Protein AF-A0A0G3XF96-F1 (afdb_monomer_lite)

Organism: NCBI:txid1348774

pLDDT: mean 83.29, std 16.02, range [39.94, 98.0]

Radius of gyration: 16.87 Å; chains: 1; bounding box: 58×26×42 Å

Secondary structure (DSSP, 8-state):
---------------HHHHHHHHHHHHHHHHHHH--HHHHHHS-HHHHHHHHHHHHGGGS-HHHHHHHHTT-S-TT--HHHHHHT-S--SSHHHHHHHTT----

Sequence (104 aa):
MLRLEPTGNASTEKDERLTELLARAFAAREQLLQMDQSETDALPVEKLRHIQRVARISYLDPTIIRSILDGSHASHLGARDLWRMGDMPLFWAEQHKALHISTN

Structure (mmCIF, N/CA/C/O backbone):
data_AF-A0A0G3XF96-F1
#
_entry.id   AF-A0A0G3XF96-F1
#
loop_
_atom_site.group_PDB
_atom_site.id
_atom_site.type_symbol
_atom_site.label_atom_id
_atom_site.label_alt_id
_atom_site.label_comp_id
_atom_site.label_asym_id
_atom_site.label_entity_id
_atom_site.label_seq_id
_atom_site.pdbx_PDB_ins_code
_atom_site.Cartn_x
_atom_site.Cartn_y
_atom_site.Cartn_z
_atom_site.occupancy
_atom_site.B_iso_or_equiv
_atom_site.auth_seq_id
_atom_site.auth_comp_id
_atom_site.auth_asym_id
_atom_site.auth_atom_id
_atom_site.pdbx_PDB_model_num
ATOM 1 N N . MET A 1 1 ? 44.448 -5.851 -22.484 1.00 43.94 1 MET A N 1
ATOM 2 C CA . MET A 1 1 ? 43.626 -5.725 -21.263 1.00 43.94 1 MET A CA 1
ATOM 3 C C . MET A 1 1 ? 42.174 -5.642 -21.719 1.00 43.94 1 MET A C 1
ATOM 5 O O . MET A 1 1 ? 41.748 -4.588 -22.169 1.00 43.94 1 MET A O 1
ATOM 9 N N . LEU A 1 2 ? 41.483 -6.783 -21.787 1.00 44.81 2 LEU A N 1
ATOM 10 C CA . LEU A 1 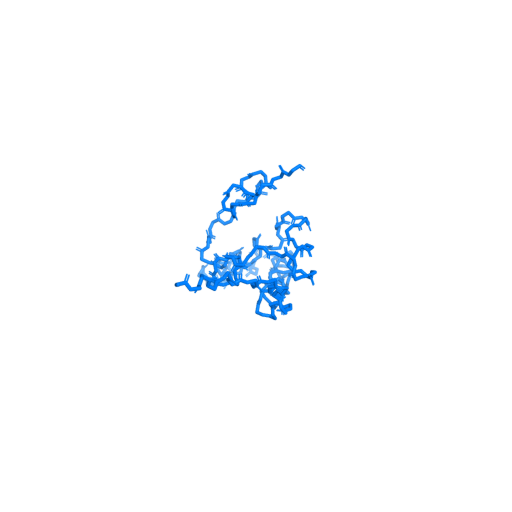2 ? 40.123 -6.871 -22.328 1.00 44.81 2 LEU A CA 1
ATOM 11 C C . LEU A 1 2 ? 39.139 -6.462 -21.222 1.00 44.81 2 LEU A C 1
ATOM 13 O O . LEU A 1 2 ? 39.106 -7.095 -20.169 1.00 44.81 2 LEU A O 1
ATOM 17 N N . ARG A 1 3 ? 38.409 -5.364 -21.436 1.00 49.28 3 ARG A N 1
ATOM 18 C CA . ARG A 1 3 ? 37.380 -4.855 -20.526 1.00 49.28 3 ARG A CA 1
ATOM 19 C C . ARG A 1 3 ? 36.124 -5.709 -20.722 1.00 49.28 3 ARG A C 1
ATOM 21 O O . ARG A 1 3 ? 35.578 -5.747 -21.819 1.00 49.28 3 ARG A O 1
ATOM 28 N N . LEU A 1 4 ? 35.725 -6.441 -19.686 1.00 51.75 4 LEU A N 1
ATOM 29 C CA . LEU A 1 4 ? 34.433 -7.118 -19.641 1.00 51.75 4 LEU A CA 1
ATOM 30 C C . LEU A 1 4 ? 33.378 -6.051 -19.338 1.00 51.75 4 LEU A C 1
ATOM 32 O O . LEU A 1 4 ? 33.311 -5.557 -18.216 1.00 51.75 4 LEU A O 1
ATOM 36 N N . GLU A 1 5 ? 32.591 -5.676 -20.339 1.00 48.47 5 GLU A N 1
ATOM 37 C CA . GLU A 1 5 ? 31.334 -4.966 -20.114 1.00 48.47 5 GLU A CA 1
ATOM 38 C C . GLU A 1 5 ? 30.341 -5.995 -19.548 1.00 48.47 5 GLU A C 1
ATOM 40 O O . GLU A 1 5 ? 30.070 -6.993 -20.225 1.00 48.47 5 GLU A O 1
ATOM 45 N N . PRO A 1 6 ? 29.796 -5.835 -18.329 1.00 48.06 6 PRO A N 1
ATOM 46 C CA . PRO A 1 6 ? 28.709 -6.689 -17.904 1.00 48.06 6 PRO A CA 1
ATOM 47 C C . PRO A 1 6 ? 27.474 -6.238 -18.684 1.00 48.06 6 PRO A C 1
ATOM 49 O O . PRO A 1 6 ? 26.782 -5.301 -18.292 1.00 48.06 6 PRO A O 1
ATOM 52 N N . THR A 1 7 ? 27.171 -6.906 -19.797 1.00 46.53 7 THR A N 1
ATOM 53 C CA . THR A 1 7 ? 25.838 -6.846 -20.408 1.00 46.53 7 THR A CA 1
ATOM 54 C C . THR A 1 7 ? 24.879 -7.641 -19.526 1.00 46.53 7 THR A C 1
ATOM 56 O O . THR A 1 7 ? 24.375 -8.699 -19.889 1.00 46.53 7 THR A O 1
ATOM 59 N N . GLY A 1 8 ? 24.658 -7.141 -18.314 1.00 39.94 8 GLY A N 1
ATOM 60 C CA . GLY A 1 8 ? 23.566 -7.562 -17.462 1.00 39.94 8 GLY A CA 1
ATOM 61 C C . GLY A 1 8 ? 22.303 -6.887 -17.957 1.00 39.94 8 GLY A C 1
ATOM 62 O O . GLY A 1 8 ? 21.790 -5.991 -17.299 1.00 39.94 8 GLY A O 1
ATOM 63 N N . ASN A 1 9 ? 21.789 -7.316 -19.111 1.00 46.22 9 ASN A N 1
ATOM 64 C CA . ASN A 1 9 ? 20.375 -7.124 -19.417 1.00 46.22 9 ASN A CA 1
ATOM 65 C C . ASN A 1 9 ? 19.597 -8.132 -18.558 1.00 46.22 9 ASN A C 1
ATOM 67 O O . ASN A 1 9 ? 19.017 -9.094 -19.053 1.00 46.22 9 ASN A O 1
ATOM 71 N N . ALA A 1 10 ? 19.710 -7.980 -17.239 1.00 44.59 10 ALA A N 1
ATOM 72 C CA . ALA A 1 10 ? 18.917 -8.725 -16.295 1.00 44.59 10 ALA A CA 1
ATOM 73 C C . ALA A 1 10 ? 17.546 -8.063 -16.329 1.00 44.59 10 ALA A C 1
ATOM 75 O O . ALA A 1 10 ? 17.271 -7.131 -15.580 1.00 44.59 10 ALA A O 1
ATOM 76 N N . SER A 1 11 ? 16.683 -8.527 -17.231 1.00 46.81 11 SER A N 1
ATOM 77 C CA . SER A 1 11 ? 15.274 -8.605 -16.876 1.00 46.81 11 SER A CA 1
ATOM 78 C C . SER A 1 11 ? 15.251 -9.312 -15.527 1.00 46.81 11 SER A C 1
ATOM 80 O O . SER A 1 11 ? 15.568 -10.503 -15.467 1.00 46.81 11 SER A O 1
ATOM 82 N N . THR A 1 12 ? 15.033 -8.558 -14.450 1.00 53.97 12 THR A N 1
ATOM 83 C CA . THR A 1 12 ? 14.857 -9.118 -13.118 1.00 53.97 12 THR A CA 1
ATOM 84 C C . THR A 1 12 ? 13.679 -10.063 -13.258 1.00 53.97 12 THR A C 1
ATOM 86 O O . THR A 1 12 ? 12.541 -9.619 -13.414 1.00 53.97 12 THR A O 1
ATOM 89 N N . GLU A 1 13 ? 13.968 -11.364 -13.338 1.00 58.91 13 GLU A N 1
ATOM 90 C CA . GLU A 1 13 ? 12.981 -12.428 -13.215 1.00 58.91 13 GLU A CA 1
ATOM 91 C C . GLU A 1 13 ? 12.021 -11.992 -12.111 1.00 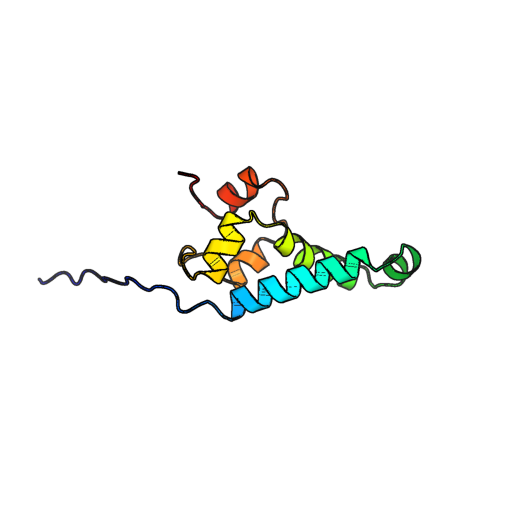58.91 13 GLU A C 1
ATOM 93 O O . GLU A 1 13 ? 12.499 -11.623 -11.037 1.00 58.91 13 GLU A O 1
ATOM 98 N N . LYS A 1 14 ? 10.729 -11.849 -12.454 1.00 65.19 14 LYS A N 1
ATOM 99 C CA . LYS A 1 14 ? 9.720 -11.133 -11.655 1.00 65.19 14 LYS A CA 1
ATOM 100 C C . LYS A 1 14 ? 10.023 -11.285 -10.171 1.00 65.19 14 LYS A C 1
ATOM 102 O O . LYS A 1 14 ? 9.944 -12.399 -9.665 1.00 65.19 14 LYS A O 1
ATOM 107 N N . ASP A 1 15 ? 10.395 -10.192 -9.499 1.00 81.38 15 ASP A N 1
ATOM 108 C CA . ASP A 1 15 ? 10.785 -10.267 -8.091 1.00 81.38 15 ASP A CA 1
ATOM 109 C C . ASP A 1 15 ? 9.563 -10.737 -7.287 1.00 81.38 15 ASP A C 1
ATOM 111 O O . ASP A 1 15 ? 8.618 -9.982 -7.022 1.00 81.38 15 ASP A O 1
ATOM 115 N N . GLU A 1 16 ? 9.558 -12.027 -6.948 1.00 87.12 16 GLU A N 1
ATOM 116 C CA . GLU A 1 16 ? 8.453 -12.685 -6.260 1.00 87.12 16 GLU A CA 1
ATOM 117 C C . GLU A 1 16 ? 8.196 -12.029 -4.907 1.00 87.12 16 GLU A C 1
ATOM 119 O O . GLU A 1 16 ? 7.047 -11.880 -4.498 1.00 87.12 16 GLU A O 1
ATOM 124 N N . ARG A 1 17 ? 9.251 -11.555 -4.233 1.00 89.56 17 ARG A N 1
ATOM 125 C CA . ARG A 1 17 ? 9.133 -10.886 -2.933 1.00 89.56 17 ARG A CA 1
ATOM 126 C C . ARG A 1 17 ? 8.494 -9.517 -3.080 1.00 89.56 17 ARG A C 1
ATOM 128 O O . ARG A 1 17 ? 7.715 -9.114 -2.215 1.00 89.56 17 ARG A O 1
ATOM 135 N N . LEU A 1 18 ? 8.819 -8.799 -4.152 1.00 89.50 18 LEU A N 1
ATOM 136 C CA . LEU A 1 18 ? 8.222 -7.499 -4.450 1.00 89.50 18 LEU A CA 1
ATOM 137 C C . LEU A 1 18 ? 6.748 -7.654 -4.844 1.00 89.50 18 LEU A C 1
ATOM 139 O O . LEU A 1 18 ? 5.895 -6.913 -4.357 1.00 89.50 18 LEU A O 1
ATOM 143 N N . THR A 1 19 ? 6.432 -8.692 -5.617 1.00 92.06 19 THR A N 1
ATOM 144 C CA . THR A 1 19 ? 5.051 -9.064 -5.961 1.00 92.06 19 THR A CA 1
ATOM 145 C C . THR A 1 19 ? 4.250 -9.464 -4.716 1.00 92.06 19 THR A C 1
ATOM 147 O O . THR A 1 19 ? 3.139 -8.979 -4.503 1.00 92.06 19 THR A O 1
ATOM 150 N N . GLU A 1 20 ? 4.823 -10.283 -3.834 1.00 93.12 20 GLU A N 1
ATOM 151 C CA . GLU A 1 20 ? 4.210 -10.674 -2.559 1.00 93.12 20 GLU A CA 1
ATOM 152 C C . GLU A 1 20 ? 4.019 -9.465 -1.626 1.00 93.12 20 GLU A C 1
ATOM 154 O O . GLU A 1 20 ? 3.033 -9.372 -0.892 1.00 93.12 20 GLU A O 1
ATOM 159 N N . LEU A 1 21 ? 4.952 -8.508 -1.628 1.00 92.88 21 LEU A N 1
ATOM 160 C CA . LEU A 1 21 ? 4.807 -7.257 -0.883 1.00 92.88 21 LEU A CA 1
ATOM 161 C C . LEU A 1 21 ? 3.632 -6.421 -1.407 1.00 92.88 21 LEU A C 1
ATOM 163 O O . LEU A 1 21 ? 2.848 -5.938 -0.592 1.00 92.88 21 LEU A O 1
ATOM 167 N N . LEU A 1 22 ? 3.460 -6.306 -2.729 1.00 93.88 22 LEU A N 1
ATOM 168 C CA . LEU A 1 22 ? 2.291 -5.643 -3.315 1.00 93.88 22 LEU A CA 1
ATOM 169 C C . LEU A 1 22 ? 0.989 -6.345 -2.911 1.00 93.88 22 LEU A C 1
ATOM 171 O O . LEU A 1 22 ? 0.059 -5.683 -2.454 1.00 93.88 22 LEU A O 1
ATOM 175 N N . ALA A 1 23 ? 0.930 -7.676 -3.000 1.00 95.62 23 ALA A N 1
ATOM 176 C CA . ALA A 1 23 ? -0.253 -8.437 -2.595 1.00 95.62 23 ALA A CA 1
ATOM 177 C C . ALA A 1 23 ? -0.620 -8.182 -1.120 1.00 95.62 23 ALA A C 1
ATOM 179 O O . ALA A 1 23 ? -1.774 -7.885 -0.801 1.00 95.62 23 ALA A O 1
ATOM 180 N N . ARG A 1 24 ? 0.374 -8.205 -0.222 1.00 95.75 24 ARG A N 1
ATOM 181 C CA . ARG A 1 24 ? 0.195 -7.861 1.200 1.00 95.75 24 ARG A CA 1
ATOM 182 C C . ARG A 1 24 ? -0.252 -6.415 1.402 1.00 95.75 24 ARG A C 1
ATOM 184 O O . ARG A 1 24 ? -1.079 -6.162 2.272 1.00 95.75 24 ARG A O 1
ATOM 191 N N . ALA A 1 25 ? 0.257 -5.480 0.604 1.00 95.31 25 ALA A N 1
ATOM 192 C CA . ALA A 1 25 ? -0.138 -4.076 0.654 1.00 95.31 25 ALA A CA 1
ATOM 193 C C . ALA A 1 25 ? -1.622 -3.879 0.331 1.00 95.31 25 ALA A C 1
ATOM 195 O O . ALA A 1 25 ? -2.328 -3.199 1.078 1.00 95.31 25 ALA A O 1
ATOM 196 N N . PHE A 1 26 ? -2.112 -4.509 -0.740 1.00 96.75 26 PHE A N 1
ATOM 197 C CA . PHE A 1 26 ? -3.530 -4.460 -1.099 1.00 96.75 26 PHE A CA 1
ATOM 198 C C . PHE A 1 26 ? -4.412 -5.143 -0.048 1.00 96.75 26 PHE A C 1
ATOM 200 O O . PHE A 1 26 ? -5.434 -4.578 0.333 1.00 96.75 26 PHE A O 1
ATOM 207 N N . ALA A 1 27 ? -3.989 -6.292 0.485 1.00 97.69 27 ALA A N 1
ATOM 208 C CA . ALA A 1 27 ? -4.709 -6.971 1.564 1.00 97.69 27 ALA A CA 1
ATOM 209 C C . ALA A 1 27 ? -4.784 -6.119 2.845 1.00 97.69 27 ALA A C 1
ATOM 211 O O . ALA A 1 27 ? -5.844 -6.017 3.456 1.00 97.69 27 ALA A O 1
ATOM 212 N N . ALA A 1 28 ? -3.689 -5.456 3.228 1.00 96.44 28 ALA A N 1
ATOM 213 C CA . ALA A 1 28 ? -3.663 -4.557 4.381 1.00 96.44 28 ALA A CA 1
ATOM 214 C C . ALA A 1 28 ? -4.558 -3.327 4.177 1.00 96.44 28 ALA A C 1
ATOM 216 O O . ALA A 1 28 ? -5.226 -2.890 5.112 1.00 96.44 28 ALA A O 1
ATOM 217 N N . ARG A 1 29 ? -4.600 -2.773 2.958 1.00 96.56 29 ARG A N 1
ATOM 218 C CA . ARG A 1 29 ? -5.529 -1.687 2.620 1.00 96.56 29 ARG A CA 1
ATOM 219 C C . ARG A 1 29 ? -6.976 -2.144 2.758 1.00 96.56 29 ARG A C 1
ATOM 221 O O . ARG A 1 29 ? -7.757 -1.428 3.370 1.00 96.56 29 ARG A O 1
ATOM 228 N N . GLU A 1 30 ? -7.317 -3.306 2.211 1.00 98.00 30 GLU A N 1
ATOM 229 C CA . GLU A 1 30 ? -8.671 -3.851 2.320 1.00 98.00 30 GLU A CA 1
ATOM 230 C C . GLU A 1 30 ? -9.056 -4.073 3.783 1.00 98.00 30 GLU A C 1
ATOM 232 O O . GLU A 1 30 ? -10.109 -3.628 4.219 1.00 98.00 30 GLU A O 1
ATOM 237 N N . GLN A 1 31 ? -8.153 -4.649 4.577 1.00 97.06 31 GLN A N 1
ATOM 238 C CA . GLN A 1 31 ? -8.352 -4.818 6.013 1.00 97.06 31 GLN A CA 1
ATOM 239 C C . GLN A 1 31 ? -8.674 -3.490 6.717 1.00 97.06 31 GLN A C 1
ATOM 241 O O . GLN A 1 31 ? -9.593 -3.449 7.526 1.00 97.06 31 GLN A O 1
ATOM 246 N N . LEU A 1 32 ? -7.953 -2.405 6.408 1.00 96.31 32 LEU A N 1
ATOM 247 C CA . LEU A 1 32 ? -8.230 -1.087 6.995 1.00 96.31 32 LEU A CA 1
ATOM 248 C C . LEU A 1 32 ? -9.567 -0.497 6.544 1.00 96.31 32 LEU A C 1
ATOM 250 O O . LEU A 1 32 ? -10.180 0.231 7.312 1.00 96.31 32 LEU A O 1
ATOM 254 N N . LEU A 1 33 ? -9.994 -0.766 5.310 1.00 96.50 33 LEU A N 1
ATOM 255 C CA . LEU A 1 33 ? -11.262 -0.260 4.779 1.00 96.50 33 LEU A CA 1
ATOM 256 C C . LEU A 1 33 ? -12.477 -1.016 5.322 1.00 96.50 33 LEU A C 1
ATOM 258 O O . LEU A 1 33 ? -13.564 -0.448 5.356 1.00 96.50 33 LEU A O 1
ATOM 262 N N . GLN A 1 34 ? -12.293 -2.274 5.721 1.00 97.00 34 GLN A N 1
ATOM 263 C CA . GLN A 1 34 ? -13.340 -3.096 6.328 1.00 97.00 34 GLN A CA 1
ATOM 264 C C . GLN A 1 34 ? -13.481 -2.867 7.835 1.00 97.00 34 GLN A C 1
ATOM 266 O O . GLN A 1 34 ? -14.534 -3.168 8.384 1.00 97.00 34 GLN A O 1
ATOM 271 N N . MET A 1 35 ? -12.438 -2.353 8.494 1.00 96.62 35 MET A N 1
ATOM 272 C CA . MET A 1 35 ? -12.478 -2.064 9.925 1.00 96.62 35 MET A CA 1
ATOM 273 C C . MET A 1 35 ? -13.335 -0.842 10.235 1.00 96.62 35 MET A C 1
ATOM 275 O O . MET A 1 35 ? -13.179 0.214 9.616 1.00 96.62 35 MET A O 1
ATOM 279 N N . ASP A 1 36 ? -14.168 -0.957 11.264 1.00 96.25 36 ASP A N 1
ATOM 280 C CA . ASP A 1 36 ? -14.791 0.205 11.890 1.00 96.25 36 ASP A CA 1
ATOM 281 C C . ASP A 1 36 ? -13.909 0.823 12.994 1.00 96.25 36 ASP A C 1
ATOM 283 O O . ASP A 1 36 ? -12.850 0.306 13.365 1.00 96.25 36 ASP A O 1
ATOM 287 N N . GLN A 1 37 ? -14.347 1.966 13.534 1.00 92.44 37 GLN A N 1
ATOM 288 C CA . GLN A 1 37 ? -13.596 2.684 14.566 1.00 92.44 37 GLN A CA 1
ATOM 289 C C . GLN A 1 37 ? -13.349 1.818 15.813 1.00 92.44 37 GLN A C 1
ATOM 291 O O . GLN A 1 37 ? -12.248 1.840 16.365 1.00 92.44 37 GLN A O 1
ATOM 296 N N . SER A 1 38 ? -14.336 1.020 16.229 1.00 95.81 38 SER A N 1
ATOM 297 C CA . SER A 1 38 ? -14.232 0.178 17.424 1.00 95.81 38 SER A CA 1
ATOM 298 C C . SER A 1 38 ? -13.194 -0.932 17.249 1.00 95.81 38 SER A C 1
ATOM 300 O O . SER A 1 38 ? -12.417 -1.210 18.165 1.00 95.81 38 SER A O 1
ATOM 302 N N . GLU A 1 39 ? -13.111 -1.507 16.050 1.00 96.06 39 GLU A N 1
ATOM 303 C CA . GLU A 1 39 ? -12.104 -2.505 15.700 1.00 96.06 39 GLU A CA 1
ATOM 304 C C . GLU A 1 39 ? -10.706 -1.890 15.626 1.00 96.06 39 GLU A C 1
ATOM 306 O O . GLU A 1 39 ? -9.742 -2.499 16.100 1.00 96.06 39 GLU A O 1
ATOM 311 N N . THR A 1 40 ? -10.576 -0.670 15.088 1.00 93.25 40 THR A N 1
ATOM 312 C CA . THR A 1 40 ? -9.281 0.028 15.065 1.00 93.25 40 THR A CA 1
ATOM 313 C C . THR A 1 40 ? -8.781 0.394 16.462 1.00 93.25 40 THR A C 1
ATOM 315 O O . THR A 1 40 ? -7.588 0.237 16.727 1.00 93.25 40 THR A O 1
ATOM 318 N N . ASP A 1 41 ? -9.673 0.805 17.367 1.00 94.56 41 ASP A N 1
ATOM 319 C CA . ASP A 1 41 ? -9.331 1.193 18.742 1.00 94.56 41 ASP A CA 1
ATOM 320 C C . ASP A 1 41 ? -8.958 -0.014 19.615 1.00 94.56 41 ASP A C 1
ATOM 322 O O . ASP A 1 41 ? -8.172 0.106 20.557 1.00 94.56 41 ASP A O 1
ATOM 326 N N . ALA A 1 42 ? -9.486 -1.199 19.292 1.00 96.12 42 ALA A N 1
ATOM 327 C CA . ALA A 1 42 ? -9.163 -2.444 19.982 1.00 96.12 42 ALA A CA 1
ATOM 328 C C . ALA A 1 42 ? -7.783 -3.019 19.601 1.00 96.12 42 ALA A C 1
ATOM 330 O O . ALA A 1 42 ? -7.264 -3.905 20.289 1.00 96.12 42 ALA A O 1
ATOM 331 N N . LEU A 1 43 ? -7.172 -2.557 18.503 1.00 95.81 43 LEU A N 1
ATOM 332 C CA . LEU A 1 43 ? -5.863 -3.038 18.071 1.00 95.81 43 LEU A CA 1
ATOM 333 C C . LEU A 1 43 ? -4.726 -2.405 18.885 1.00 95.81 43 LEU A C 1
ATOM 335 O O . LEU A 1 43 ? -4.721 -1.199 19.129 1.00 95.81 43 LEU A O 1
ATOM 339 N N . PRO A 1 44 ? -3.666 -3.173 19.208 1.00 97.56 44 PRO A N 1
ATOM 340 C CA . PRO A 1 44 ? -2.422 -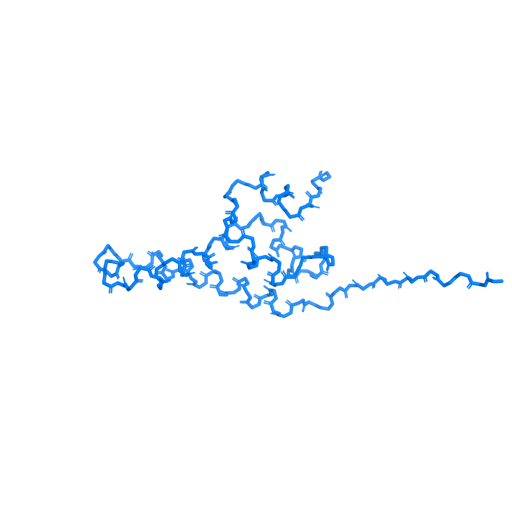2.580 19.676 1.00 97.56 44 PRO A CA 1
ATOM 341 C C . PRO A 1 44 ? -1.914 -1.549 18.664 1.00 97.56 44 PRO A C 1
ATOM 343 O O . PRO A 1 44 ? -1.838 -1.847 17.467 1.00 97.56 44 PRO A O 1
ATOM 346 N N . VAL A 1 45 ? -1.500 -0.375 19.151 1.00 94.94 45 VAL A N 1
ATOM 347 C CA . VAL A 1 45 ? -1.027 0.746 18.315 1.00 94.94 45 VAL A CA 1
ATOM 348 C C . VAL A 1 45 ? 0.013 0.284 17.291 1.00 94.94 45 VAL A C 1
ATOM 350 O O . VAL A 1 45 ? -0.052 0.664 16.124 1.00 94.94 45 VAL A O 1
ATOM 353 N N . GLU A 1 46 ? 0.911 -0.622 17.678 1.00 95.12 46 GLU A N 1
ATOM 354 C CA . GLU A 1 46 ? 2.016 -1.033 16.802 1.00 95.12 46 GLU A CA 1
ATOM 355 C C . GLU A 1 46 ? 1.557 -1.970 15.691 1.00 95.12 46 GLU A C 1
ATOM 357 O O . GLU A 1 46 ? 2.102 -1.950 14.586 1.00 95.12 46 GLU A O 1
ATOM 362 N N . LYS A 1 47 ? 0.494 -2.737 15.950 1.00 95.06 47 LYS A N 1
ATOM 363 C CA . LYS A 1 47 ? -0.167 -3.553 14.936 1.00 9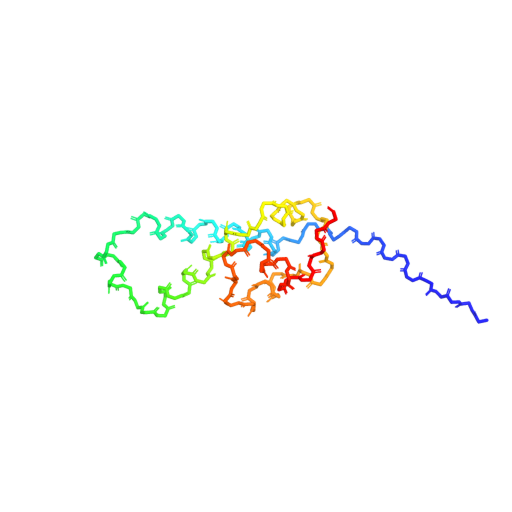5.06 47 LYS A CA 1
ATOM 364 C C . LYS A 1 47 ? -0.904 -2.661 13.942 1.00 95.06 47 LYS A C 1
ATOM 366 O O . LYS A 1 47 ? -0.748 -2.859 12.739 1.00 95.06 47 LYS A O 1
ATOM 371 N N . LEU A 1 48 ? -1.631 -1.651 14.420 1.00 95.38 48 LEU A N 1
ATOM 372 C CA . LEU A 1 48 ? -2.308 -0.687 13.550 1.00 95.38 48 LEU A CA 1
ATOM 373 C C . LEU A 1 48 ? -1.301 0.089 12.683 1.00 95.38 48 LEU A C 1
ATOM 375 O O . LEU A 1 48 ? -1.459 0.140 11.463 1.00 95.38 48 LEU A O 1
ATOM 379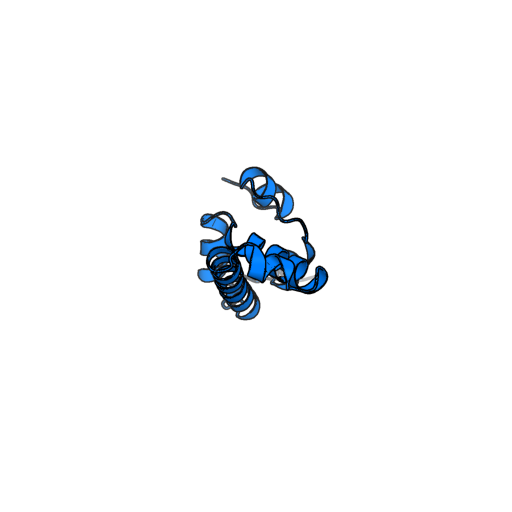 N N . ARG A 1 49 ? -0.212 0.599 13.277 1.00 93.25 49 ARG A N 1
ATOM 380 C CA . ARG A 1 49 ? 0.883 1.264 12.546 1.00 93.25 49 ARG A CA 1
ATOM 381 C C . ARG A 1 49 ? 1.515 0.352 11.501 1.00 93.25 49 ARG A C 1
ATOM 383 O O . ARG A 1 49 ? 1.816 0.804 10.398 1.00 93.25 49 ARG A O 1
ATOM 390 N N . HIS A 1 50 ? 1.718 -0.924 11.827 1.00 93.00 50 HIS A N 1
ATOM 391 C CA . HIS A 1 50 ? 2.254 -1.893 10.877 1.00 93.00 50 HIS A CA 1
ATOM 392 C C . HIS A 1 50 ? 1.318 -2.085 9.676 1.00 93.00 50 HIS A C 1
ATOM 394 O O . HIS A 1 50 ? 1.773 -1.971 8.539 1.00 93.00 50 HIS A O 1
ATOM 400 N N . ILE A 1 51 ? 0.017 -2.297 9.910 1.00 94.69 51 ILE A N 1
ATOM 401 C CA . ILE A 1 51 ? -0.980 -2.461 8.839 1.00 94.69 51 ILE A CA 1
ATOM 402 C C . ILE A 1 51 ? -1.040 -1.196 7.972 1.00 94.69 51 ILE A C 1
ATOM 404 O O . ILE A 1 51 ? -0.956 -1.290 6.750 1.00 94.69 51 ILE A O 1
ATOM 408 N N . GLN A 1 52 ? -1.093 -0.008 8.584 1.00 93.56 52 GLN A N 1
ATOM 409 C CA . GLN A 1 52 ? -1.074 1.276 7.872 1.00 93.56 52 GLN A CA 1
ATOM 410 C C . GLN A 1 52 ? 0.179 1.440 7.007 1.00 93.56 52 GLN A C 1
ATOM 412 O O . GLN A 1 52 ? 0.081 1.834 5.845 1.00 93.56 52 GLN A O 1
ATOM 417 N N . ARG A 1 53 ? 1.358 1.096 7.535 1.00 92.06 53 ARG A N 1
ATOM 418 C CA . ARG A 1 53 ? 2.622 1.149 6.789 1.00 92.06 53 ARG A CA 1
ATOM 419 C C . ARG A 1 53 ? 2.614 0.210 5.583 1.00 92.06 53 ARG A C 1
ATOM 421 O O . ARG A 1 53 ? 3.042 0.616 4.507 1.00 92.06 53 ARG A O 1
ATOM 428 N N . VAL A 1 54 ? 2.116 -1.017 5.741 1.00 93.62 54 VAL A N 1
ATOM 429 C CA . VAL A 1 54 ? 1.986 -1.985 4.638 1.00 93.62 54 VAL A CA 1
ATOM 430 C C . VAL A 1 54 ? 0.981 -1.476 3.598 1.00 93.62 54 VAL A C 1
ATOM 432 O O . VAL A 1 54 ? 1.287 -1.451 2.409 1.00 93.62 54 VAL A O 1
ATOM 435 N N . ALA A 1 55 ? -0.180 -0.986 4.035 1.00 94.62 55 ALA A N 1
ATOM 436 C CA . ALA A 1 55 ? -1.235 -0.481 3.161 1.00 94.62 55 ALA A CA 1
ATOM 437 C C . ALA A 1 55 ? -0.792 0.711 2.300 1.00 94.62 55 ALA A C 1
ATOM 439 O O . ALA A 1 55 ? -1.227 0.822 1.155 1.00 94.62 55 ALA A O 1
ATOM 440 N N . ARG A 1 56 ? 0.106 1.579 2.792 1.00 92.31 56 ARG A N 1
ATOM 441 C CA . ARG A 1 56 ? 0.643 2.715 2.011 1.00 92.31 56 ARG A CA 1
ATOM 442 C C . ARG A 1 56 ? 1.270 2.292 0.683 1.00 92.31 56 ARG A C 1
ATOM 444 O O . ARG A 1 56 ? 1.163 3.028 -0.290 1.00 92.31 56 ARG A O 1
ATOM 451 N N . ILE A 1 57 ? 1.861 1.100 0.617 1.00 92.88 57 ILE A N 1
ATOM 452 C CA . ILE A 1 57 ? 2.482 0.574 -0.607 1.00 92.88 57 ILE A CA 1
ATOM 453 C C . ILE A 1 57 ? 1.434 0.317 -1.710 1.00 92.88 57 ILE A C 1
ATOM 455 O O . ILE A 1 57 ? 1.748 0.411 -2.891 1.00 92.88 57 ILE A O 1
ATOM 459 N N . SER A 1 58 ? 0.168 0.068 -1.358 1.00 93.81 58 SER A N 1
ATOM 460 C CA . SER A 1 58 ? -0.906 -0.119 -2.350 1.00 93.81 58 SER A CA 1
ATOM 461 C C . SER A 1 58 ? -1.294 1.171 -3.086 1.00 93.81 58 SER A C 1
ATOM 463 O O . SER A 1 58 ? -1.993 1.114 -4.092 1.00 93.81 58 SER A O 1
ATOM 465 N N . TYR A 1 59 ? -0.822 2.327 -2.605 1.00 93.19 59 TYR A N 1
ATOM 466 C CA . TYR A 1 59 ? -1.044 3.645 -3.205 1.00 93.19 59 TYR A CA 1
ATOM 467 C C . TYR A 1 59 ? 0.141 4.123 -4.055 1.00 93.19 59 TYR A C 1
ATOM 469 O O . TYR A 1 59 ? 0.246 5.315 -4.361 1.00 93.19 59 TYR A O 1
ATOM 477 N N . LEU A 1 60 ? 1.052 3.217 -4.418 1.00 92.31 60 LEU A N 1
ATOM 478 C CA . LEU A 1 60 ? 2.083 3.517 -5.402 1.00 92.31 60 LEU A CA 1
ATOM 479 C C . LEU A 1 60 ? 1.460 3.961 -6.725 1.00 92.31 60 LEU A C 1
ATOM 481 O O . LEU A 1 60 ? 0.378 3.513 -7.110 1.00 92.31 60 LEU A O 1
ATOM 485 N N . ASP A 1 61 ? 2.183 4.821 -7.432 1.00 93.50 61 ASP A N 1
ATOM 486 C CA . ASP A 1 61 ? 1.866 5.187 -8.802 1.00 93.50 61 ASP A CA 1
ATOM 487 C C . ASP A 1 61 ? 1.622 3.914 -9.652 1.00 93.50 61 ASP A C 1
ATOM 489 O O . ASP A 1 61 ? 2.447 2.988 -9.631 1.00 93.50 61 ASP A O 1
ATOM 493 N N . PRO A 1 62 ? 0.510 3.840 -10.409 1.00 92.38 62 PRO A N 1
ATOM 494 C CA . PRO A 1 62 ? 0.182 2.681 -11.238 1.00 92.38 62 PRO A CA 1
ATOM 495 C C . PRO A 1 62 ? 1.291 2.265 -12.213 1.00 92.38 62 PRO A C 1
ATOM 497 O O . PRO A 1 62 ? 1.418 1.082 -12.526 1.00 92.38 62 PRO A O 1
ATOM 500 N N . THR A 1 63 ? 2.111 3.207 -12.686 1.00 91.12 63 THR A N 1
ATOM 501 C CA . THR A 1 63 ? 3.257 2.933 -13.566 1.00 91.12 63 THR A CA 1
ATOM 502 C C . THR A 1 63 ? 4.359 2.149 -12.850 1.00 91.12 63 THR A C 1
ATOM 504 O O . THR A 1 63 ? 4.970 1.266 -13.450 1.00 91.12 63 THR A O 1
ATOM 507 N N . ILE A 1 64 ? 4.557 2.397 -11.552 1.00 89.19 64 ILE A N 1
ATOM 508 C CA . ILE A 1 64 ? 5.504 1.677 -10.689 1.00 89.19 64 ILE A CA 1
ATOM 509 C C . ILE A 1 64 ? 4.966 0.281 -10.388 1.00 89.19 64 ILE A C 1
ATOM 511 O O . ILE A 1 64 ? 5.686 -0.704 -10.516 1.00 89.19 64 ILE A O 1
ATOM 515 N N . ILE A 1 65 ? 3.678 0.171 -10.047 1.00 91.62 65 ILE A N 1
ATOM 516 C CA . ILE A 1 65 ? 3.028 -1.134 -9.855 1.00 91.62 65 ILE A CA 1
ATOM 517 C C . ILE A 1 65 ? 3.172 -1.976 -11.125 1.00 91.62 65 ILE A C 1
ATOM 519 O O . ILE A 1 65 ? 3.559 -3.143 -11.061 1.00 91.62 65 ILE A O 1
ATOM 523 N N . ARG A 1 66 ? 2.923 -1.374 -12.291 1.00 91.50 66 ARG A N 1
ATOM 524 C CA . ARG A 1 66 ? 3.091 -2.042 -13.577 1.00 91.50 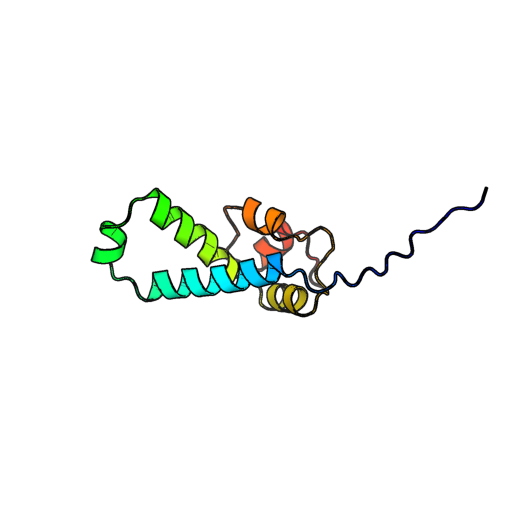66 ARG A CA 1
ATOM 525 C C . ARG A 1 66 ? 4.535 -2.488 -13.813 1.00 91.50 66 ARG A C 1
ATOM 527 O O . ARG A 1 66 ? 4.737 -3.635 -14.194 1.00 91.50 66 ARG A O 1
ATOM 534 N N . SER A 1 67 ? 5.532 -1.637 -13.563 1.00 88.69 67 SER A N 1
ATOM 535 C CA . SER A 1 67 ? 6.939 -2.009 -13.782 1.00 88.69 67 SER A CA 1
ATOM 536 C C . SER A 1 67 ? 7.405 -3.138 -12.859 1.00 88.69 67 SER A C 1
ATOM 538 O O . SER A 1 67 ? 8.186 -3.997 -13.271 1.00 88.69 67 SER A O 1
ATOM 540 N N . ILE A 1 68 ? 6.870 -3.204 -11.637 1.00 88.44 68 ILE A N 1
ATOM 541 C CA . ILE A 1 68 ? 7.085 -4.326 -10.718 1.00 88.44 68 ILE A CA 1
ATOM 542 C C . ILE A 1 68 ? 6.529 -5.624 -11.313 1.00 88.44 68 ILE A C 1
ATOM 544 O O . ILE A 1 68 ? 7.266 -6.602 -11.434 1.00 88.44 68 ILE A O 1
ATOM 548 N N . LEU A 1 69 ? 5.255 -5.625 -11.719 1.00 88.81 69 LEU A N 1
ATOM 549 C CA . LEU A 1 69 ? 4.572 -6.816 -12.244 1.00 88.81 69 LEU A CA 1
ATOM 550 C C . LEU A 1 69 ? 5.153 -7.299 -13.582 1.00 88.81 69 LEU A C 1
ATOM 552 O O . LEU A 1 69 ? 5.219 -8.506 -13.832 1.00 88.81 69 LEU A O 1
ATOM 556 N N . ASP A 1 70 ? 5.598 -6.358 -14.414 1.00 87.25 70 ASP A N 1
ATOM 557 C CA . ASP A 1 70 ? 6.227 -6.620 -15.710 1.00 87.25 70 ASP A CA 1
ATOM 558 C C . ASP A 1 70 ? 7.718 -6.998 -15.569 1.00 87.25 70 ASP A C 1
ATOM 560 O O . ASP A 1 70 ? 8.348 -7.366 -16.558 1.00 87.25 70 ASP A O 1
ATOM 564 N N . GLY A 1 71 ? 8.303 -6.915 -14.364 1.00 83.88 71 GLY A N 1
ATOM 565 C CA . GLY A 1 71 ? 9.734 -7.170 -14.134 1.00 83.88 71 GLY A CA 1
ATOM 566 C C . GLY A 1 71 ? 10.664 -6.125 -14.769 1.00 83.88 71 GLY A C 1
ATOM 567 O O . GLY A 1 71 ? 11.850 -6.380 -14.953 1.00 83.88 71 GLY A O 1
ATOM 568 N N . SER A 1 72 ? 10.129 -4.952 -15.118 1.00 84.19 72 SER A N 1
ATOM 569 C CA . SER A 1 72 ? 10.842 -3.833 -15.756 1.00 84.19 72 SER A CA 1
ATOM 570 C C . SER A 1 72 ? 11.225 -2.715 -14.778 1.00 84.19 72 SER A C 1
ATOM 572 O O . SER A 1 72 ? 11.649 -1.636 -15.190 1.00 84.19 72 SER A O 1
ATOM 574 N N . HIS A 1 73 ? 11.063 -2.953 -13.476 1.00 79.19 73 HIS A N 1
ATOM 575 C CA . HIS A 1 73 ? 11.485 -2.032 -12.428 1.00 79.19 73 HIS A CA 1
ATOM 576 C C . HIS A 1 73 ? 13.015 -1.884 -12.390 1.00 79.19 73 HIS A C 1
ATOM 578 O O . HIS A 1 73 ? 13.764 -2.775 -12.794 1.00 79.19 73 HIS A O 1
ATOM 584 N N . ALA A 1 74 ? 13.492 -0.746 -11.883 1.00 76.75 74 ALA A N 1
ATOM 585 C CA . ALA A 1 74 ? 14.921 -0.505 -11.729 1.00 76.75 74 ALA A CA 1
ATOM 586 C C . ALA A 1 74 ? 15.552 -1.521 -10.760 1.00 76.75 74 ALA A C 1
ATOM 588 O O . ALA A 1 74 ? 14.968 -1.844 -9.730 1.00 76.75 74 ALA A O 1
ATOM 589 N N . SER A 1 75 ? 16.774 -1.984 -11.042 1.00 73.56 75 SER A N 1
ATOM 590 C CA . SER A 1 75 ? 17.456 -3.033 -10.259 1.00 73.56 75 SER A CA 1
ATOM 591 C C . SER A 1 75 ? 17.742 -2.665 -8.797 1.00 73.56 75 SER A C 1
ATOM 593 O O . SER A 1 75 ? 17.999 -3.544 -7.979 1.00 73.56 75 SER A O 1
ATOM 595 N N . HIS A 1 76 ? 17.686 -1.376 -8.452 1.00 77.31 76 HIS A N 1
ATOM 596 C CA . HIS A 1 76 ? 17.806 -0.888 -7.077 1.00 77.31 76 HIS A CA 1
ATOM 597 C C . HIS A 1 76 ? 16.468 -0.880 -6.312 1.00 77.31 76 HIS A C 1
ATOM 599 O O . HIS A 1 76 ? 16.435 -0.471 -5.152 1.00 77.31 76 HIS A O 1
ATOM 605 N N . LEU A 1 77 ? 15.353 -1.229 -6.962 1.00 80.62 77 LEU A N 1
ATOM 606 C CA . LEU A 1 77 ? 14.019 -1.229 -6.372 1.00 80.62 77 LEU A CA 1
ATOM 607 C C . LEU A 1 77 ? 13.634 -2.650 -5.945 1.00 80.62 77 LEU A C 1
ATOM 609 O O . LEU A 1 77 ? 12.920 -3.344 -6.661 1.00 80.62 77 LEU A O 1
ATOM 613 N N . GLY A 1 78 ? 14.100 -3.080 -4.771 1.00 82.88 78 GLY A N 1
ATOM 614 C CA . GLY A 1 78 ? 13.710 -4.356 -4.172 1.00 82.88 78 GLY A CA 1
ATOM 615 C C . GLY A 1 78 ? 12.634 -4.221 -3.091 1.00 82.88 78 GLY A C 1
ATOM 616 O O . GLY A 1 78 ? 12.367 -3.140 -2.558 1.00 82.88 78 GLY A O 1
ATOM 617 N N . ALA A 1 79 ? 12.057 -5.355 -2.677 1.00 82.31 79 ALA A N 1
ATOM 618 C CA . ALA A 1 79 ? 11.050 -5.395 -1.605 1.00 82.31 79 ALA A CA 1
ATOM 619 C C . ALA A 1 79 ? 11.557 -4.772 -0.291 1.00 82.31 79 ALA A C 1
ATOM 621 O O . ALA A 1 79 ? 10.811 -4.110 0.430 1.00 82.31 79 ALA A O 1
ATOM 622 N N . ARG A 1 80 ? 12.848 -4.956 0.019 1.00 83.44 80 ARG A N 1
ATOM 623 C CA . ARG A 1 80 ? 13.481 -4.390 1.217 1.00 83.44 80 ARG A CA 1
ATOM 624 C C . ARG A 1 80 ? 13.617 -2.870 1.135 1.00 83.44 80 ARG A C 1
ATOM 626 O O . ARG A 1 80 ? 13.450 -2.216 2.163 1.00 83.44 80 ARG A O 1
ATOM 633 N N . ASP A 1 81 ? 13.921 -2.329 -0.039 1.00 83.94 81 ASP A N 1
ATOM 634 C CA . ASP A 1 81 ? 14.084 -0.889 -0.250 1.00 83.94 81 ASP A CA 1
ATOM 635 C C . ASP A 1 81 ? 12.729 -0.197 -0.135 1.00 83.94 81 ASP A C 1
ATOM 637 O O . ASP A 1 81 ? 12.563 0.711 0.683 1.00 83.94 81 ASP A O 1
ATOM 641 N N . LEU A 1 82 ? 11.721 -0.747 -0.818 1.00 84.50 82 LEU A N 1
ATOM 642 C CA . LEU A 1 82 ? 10.345 -0.268 -0.743 1.00 84.50 82 LEU A CA 1
ATOM 643 C C . LEU A 1 82 ? 9.787 -0.343 0.687 1.00 84.50 82 LEU A C 1
ATOM 645 O O . LEU A 1 82 ? 9.169 0.604 1.173 1.00 84.50 82 LEU A O 1
ATOM 649 N N . TRP A 1 83 ? 10.063 -1.437 1.404 1.00 83.31 83 TRP A N 1
ATOM 650 C CA . TRP A 1 83 ? 9.662 -1.589 2.803 1.00 83.31 83 TRP A CA 1
ATOM 651 C C . TRP A 1 83 ? 10.348 -0.583 3.735 1.00 83.31 83 TRP A C 1
ATOM 653 O O . TRP A 1 83 ? 9.721 -0.045 4.656 1.00 83.31 83 TRP A O 1
ATOM 663 N N . ARG A 1 84 ? 11.647 -0.333 3.533 1.00 80.75 84 ARG A N 1
ATOM 664 C CA . ARG A 1 84 ? 12.452 0.556 4.384 1.00 80.75 84 ARG A CA 1
ATOM 665 C C . ARG A 1 84 ? 12.052 2.014 4.272 1.00 80.75 84 ARG A C 1
ATOM 667 O O . ARG A 1 84 ? 12.203 2.720 5.265 1.00 80.75 84 ARG A O 1
ATOM 674 N N . MET A 1 85 ? 11.500 2.429 3.137 1.00 74.56 85 MET A N 1
ATOM 675 C CA . MET A 1 85 ? 11.108 3.819 2.922 1.00 74.56 85 MET A CA 1
ATOM 676 C C . MET A 1 85 ? 10.049 4.322 3.896 1.00 74.56 85 MET A C 1
ATOM 678 O O . MET A 1 85 ? 10.009 5.526 4.081 1.00 74.56 85 MET A O 1
ATOM 682 N N . GLY A 1 86 ? 9.304 3.428 4.570 1.00 63.59 86 GLY A N 1
ATOM 683 C CA . GLY A 1 86 ? 8.602 3.651 5.847 1.00 63.59 86 GLY A CA 1
ATOM 684 C C . GLY A 1 86 ? 7.475 4.683 5.836 1.00 63.59 86 GLY A C 1
ATOM 685 O O . GLY A 1 86 ? 6.332 4.336 6.119 1.00 63.59 86 GLY A O 1
ATOM 686 N N . ASP A 1 87 ? 7.804 5.901 5.442 1.00 73.06 87 ASP A N 1
ATOM 687 C CA . ASP A 1 87 ? 6.946 7.035 5.147 1.00 73.06 87 ASP A CA 1
ATOM 688 C C . ASP A 1 87 ? 6.853 7.228 3.630 1.00 73.06 87 ASP A C 1
ATOM 690 O O . ASP A 1 87 ? 7.240 8.260 3.085 1.00 73.06 87 ASP A O 1
ATOM 694 N N . MET A 1 88 ? 6.343 6.210 2.926 1.00 82.69 88 MET A N 1
ATOM 695 C CA . MET A 1 88 ? 6.067 6.335 1.494 1.00 82.69 88 MET A CA 1
ATOM 696 C C . MET A 1 88 ? 5.159 7.558 1.260 1.00 82.69 88 MET A C 1
ATOM 698 O O . MET A 1 88 ? 4.068 7.617 1.861 1.00 82.69 88 MET A O 1
ATOM 702 N N . PRO A 1 89 ? 5.584 8.524 0.423 1.00 87.00 89 PRO A N 1
ATOM 703 C CA . PRO A 1 89 ? 4.760 9.672 0.085 1.00 87.00 89 PRO A CA 1
ATOM 704 C C . PRO A 1 89 ? 3.466 9.236 -0.602 1.00 87.00 89 PRO A C 1
ATOM 706 O O . PRO A 1 89 ? 3.448 8.254 -1.344 1.00 87.00 89 PRO A O 1
ATOM 709 N N . LEU A 1 90 ? 2.371 9.959 -0.368 1.00 86.81 90 LEU A N 1
ATOM 710 C CA . LEU A 1 90 ? 1.098 9.677 -1.046 1.00 86.81 90 LEU A CA 1
ATOM 711 C C . LEU A 1 90 ? 1.017 10.350 -2.420 1.00 86.81 90 LEU A C 1
ATOM 713 O O . LEU A 1 90 ? 0.334 9.844 -3.306 1.00 86.81 90 LEU A O 1
ATOM 717 N N . PHE A 1 91 ? 1.720 11.466 -2.620 1.00 91.44 91 PHE A N 1
ATOM 718 C CA . PHE A 1 91 ? 1.774 12.130 -3.916 1.00 91.44 91 PHE A CA 1
ATOM 719 C C . PHE A 1 91 ? 2.741 11.402 -4.849 1.00 91.44 91 PHE A C 1
ATOM 721 O O . PHE A 1 91 ? 3.913 11.221 -4.524 1.00 91.44 91 PHE A O 1
ATOM 728 N N . TRP A 1 92 ? 2.282 11.036 -6.046 1.00 91.44 92 TRP A N 1
ATOM 729 C CA . TRP A 1 92 ? 3.099 10.286 -7.007 1.00 91.44 92 TRP A CA 1
ATOM 730 C C . TRP A 1 92 ? 4.393 11.011 -7.388 1.00 91.44 92 TRP A C 1
ATOM 732 O O . TRP A 1 92 ? 5.453 10.399 -7.394 1.00 91.44 92 TRP A O 1
ATOM 742 N N . ALA A 1 93 ? 4.364 12.332 -7.583 1.00 89.25 93 ALA A N 1
ATOM 743 C CA . ALA A 1 93 ? 5.581 13.099 -7.864 1.00 89.25 93 ALA A CA 1
ATOM 744 C C . ALA A 1 93 ? 6.648 12.971 -6.754 1.00 89.25 93 ALA A C 1
ATOM 746 O O . ALA A 1 93 ? 7.847 13.013 -7.027 1.00 89.25 93 ALA A O 1
ATOM 747 N N . GLU A 1 94 ? 6.227 12.809 -5.499 1.00 89.62 94 GLU A N 1
ATOM 748 C CA . GLU A 1 94 ? 7.128 12.583 -4.367 1.00 89.62 94 GLU A CA 1
ATOM 749 C C . GLU A 1 94 ? 7.609 11.130 -4.313 1.00 89.62 94 GLU A C 1
ATOM 751 O O . GLU A 1 94 ? 8.774 10.894 -4.001 1.00 89.62 94 GLU A O 1
ATOM 756 N N . GLN A 1 95 ? 6.761 10.165 -4.683 1.00 90.25 95 GLN A N 1
ATOM 757 C CA . GLN A 1 95 ? 7.155 8.758 -4.814 1.00 90.25 95 GLN A CA 1
ATOM 758 C C . GLN A 1 95 ? 8.234 8.578 -5.880 1.00 90.25 95 GLN A C 1
ATOM 760 O O . GLN A 1 95 ? 9.248 7.946 -5.610 1.00 90.25 95 GLN A O 1
ATOM 765 N N . HIS A 1 96 ? 8.062 9.175 -7.062 1.00 88.38 96 HIS A N 1
ATOM 766 C CA . HIS A 1 96 ? 9.049 9.102 -8.143 1.00 88.38 96 HIS A CA 1
ATOM 767 C C . HIS A 1 96 ? 10.399 9.666 -7.705 1.00 88.38 96 HIS A C 1
ATOM 769 O O . HIS A 1 96 ? 11.424 9.018 -7.893 1.00 88.38 96 HIS A O 1
ATOM 775 N N . LYS A 1 97 ? 10.407 10.818 -7.020 1.00 87.38 97 LYS A N 1
ATOM 776 C CA . LYS A 1 97 ? 11.632 11.383 -6.430 1.00 87.38 97 LYS A CA 1
ATOM 777 C C . LYS A 1 97 ? 12.254 10.451 -5.399 1.00 87.38 97 LYS A C 1
ATOM 779 O O . LYS A 1 97 ? 13.451 10.203 -5.461 1.00 87.38 97 LYS A O 1
ATOM 784 N N . ALA A 1 98 ? 11.459 9.941 -4.462 1.00 85.88 98 ALA A N 1
ATOM 785 C CA . ALA A 1 98 ? 11.953 9.084 -3.393 1.00 85.88 98 ALA A CA 1
ATOM 786 C C . ALA A 1 98 ? 12.527 7.767 -3.945 1.00 85.88 98 ALA A C 1
ATOM 788 O O . ALA A 1 98 ? 13.522 7.259 -3.438 1.00 85.88 98 ALA A O 1
ATOM 789 N N . LEU A 1 99 ? 11.910 7.232 -5.000 1.00 84.50 99 LEU A N 1
ATOM 790 C CA . LEU A 1 99 ? 12.289 5.985 -5.659 1.00 84.50 99 LEU A CA 1
ATOM 791 C C . LEU A 1 99 ? 13.307 6.196 -6.787 1.00 84.50 99 LEU A C 1
ATOM 793 O O . LEU A 1 99 ? 13.650 5.234 -7.462 1.00 84.50 99 LEU A O 1
ATOM 797 N N . HIS A 1 100 ? 13.780 7.427 -7.005 1.00 84.69 100 HIS A N 1
ATOM 798 C CA . HIS A 1 100 ? 14.678 7.800 -8.103 1.00 84.69 100 HIS A CA 1
ATOM 799 C C . HIS A 1 100 ? 14.180 7.354 -9.495 1.00 84.69 100 HIS A C 1
ATOM 801 O O . HIS A 1 100 ? 14.967 6.979 -10.362 1.00 84.69 100 HIS A O 1
ATOM 807 N N . ILE A 1 101 ? 12.864 7.402 -9.713 1.00 80.19 101 ILE A N 1
ATOM 808 C CA . ILE A 1 101 ? 12.216 7.096 -10.990 1.00 80.19 101 ILE A CA 1
ATOM 809 C C . ILE A 1 101 ? 12.075 8.401 -11.773 1.00 80.19 101 ILE A C 1
ATOM 811 O O . ILE A 1 101 ? 11.437 9.348 -11.316 1.00 80.19 101 ILE A O 1
ATOM 815 N N . SER A 1 102 ? 12.678 8.461 -12.958 1.00 68.12 102 SER A N 1
ATOM 816 C CA . SER A 1 102 ? 12.503 9.587 -13.874 1.00 68.12 102 SER A CA 1
ATOM 817 C C . SER A 1 102 ? 11.224 9.392 -14.688 1.00 68.12 102 SER A C 1
ATOM 819 O O . SER A 1 102 ? 11.142 8.459 -15.485 1.00 68.12 102 SER A O 1
ATOM 821 N N . THR A 1 103 ? 10.238 10.278 -14.530 1.00 57.06 103 THR A N 1
ATOM 822 C CA . THR A 1 103 ? 9.163 10.436 -15.521 1.00 57.06 103 THR A CA 1
ATOM 823 C C . THR A 1 103 ? 9.770 10.999 -16.801 1.00 57.06 103 THR A C 1
ATOM 825 O O . THR A 1 103 ? 10.289 12.117 -16.780 1.00 57.06 103 THR A O 1
ATOM 828 N N . ASN A 1 104 ? 9.741 10.215 -17.876 1.00 45.81 104 ASN A N 1
ATOM 829 C CA . ASN A 1 104 ? 10.107 10.654 -19.224 1.00 45.81 104 ASN A CA 1
ATOM 830 C C . ASN A 1 104 ? 8.875 11.218 -19.938 1.00 45.81 104 ASN A C 1
ATOM 832 O O . ASN A 1 104 ? 7.787 10.629 -19.737 1.00 45.81 104 ASN A O 1
#

Foldseek 3Di:
DDDDDPPCPPLPPQQVLQVVLLVLLCVLLVVVVPDDPVRLVPDDPVVSLVSVQSVLSPLADVVQVVCNRSSNDDPVDHNVLSSVVSCQDNDNVVNCVSSVNDDD